Protein AF-A0AAV3IAL2-F1 (afdb_monomer)

InterPro domains:
  IPR036869 Chaperone J-domain superfamily [SSF46565] (2-47)
  IPR059986 DjlB/C, second domain [PF27158] (71-144)

Radius of gyration: 22.55 Å; Cα contacts (8 Å, |Δi|>4): 108; chains: 1; bounding box: 45×49×52 Å

Structure (mmCIF, N/CA/C/O backbone):
data_AF-A0AAV3IAL2-F1
#
_entry.id   AF-A0AAV3IAL2-F1
#
loop_
_atom_site.group_PDB
_atom_site.id
_atom_site.type_symbol
_atom_site.label_atom_id
_atom_site.label_alt_id
_atom_site.label_comp_id
_atom_site.label_asym_id
_atom_site.label_entity_id
_atom_site.label_seq_id
_atom_site.pdbx_PDB_ins_code
_atom_site.Cartn_x
_atom_site.Cartn_y
_atom_site.Cartn_z
_atom_site.occupancy
_atom_site.B_iso_or_equiv
_atom_site.auth_seq_id
_atom_site.auth_comp_id
_atom_site.auth_asym_id
_atom_site.auth_atom_id
_atom_site.pdbx_PDB_model_num
ATOM 1 N N . MET A 1 1 ? 1.380 -7.421 -32.327 1.00 55.84 1 MET A N 1
ATOM 2 C CA . MET A 1 1 ? 2.227 -6.930 -31.220 1.00 55.84 1 MET A CA 1
ATOM 3 C C . MET A 1 1 ? 3.669 -7.262 -31.568 1.00 55.84 1 MET A C 1
ATOM 5 O O . MET A 1 1 ? 3.877 -8.312 -32.163 1.00 55.84 1 MET A O 1
ATOM 9 N N . LYS A 1 2 ? 4.625 -6.359 -31.319 1.00 71.25 2 LYS A N 1
ATOM 10 C CA . LYS A 1 2 ? 6.055 -6.679 -31.461 1.00 71.25 2 LYS A CA 1
ATOM 11 C C . LYS A 1 2 ? 6.508 -7.316 -30.150 1.00 71.25 2 LYS A C 1
ATOM 13 O O . LYS A 1 2 ? 6.190 -6.761 -29.105 1.00 71.25 2 LYS A O 1
ATOM 18 N N . THR A 1 3 ? 7.200 -8.447 -30.200 1.00 81.38 3 THR A N 1
ATOM 19 C CA . THR A 1 3 ? 7.762 -9.069 -28.992 1.00 81.38 3 THR A CA 1
ATOM 20 C C . THR A 1 3 ? 8.990 -8.296 -28.505 1.00 81.38 3 THR A C 1
ATOM 22 O O . THR A 1 3 ? 9.630 -7.579 -29.281 1.00 81.38 3 THR A O 1
ATOM 25 N N . CYS A 1 4 ? 9.348 -8.457 -27.231 1.00 83.56 4 CYS A N 1
ATOM 26 C CA . CYS A 1 4 ? 10.537 -7.865 -26.600 1.00 83.56 4 CYS A CA 1
ATOM 27 C C . CYS A 1 4 ? 11.799 -8.106 -27.454 1.00 83.56 4 CYS A C 1
ATOM 29 O O . CYS A 1 4 ? 12.565 -7.187 -27.744 1.00 83.56 4 CYS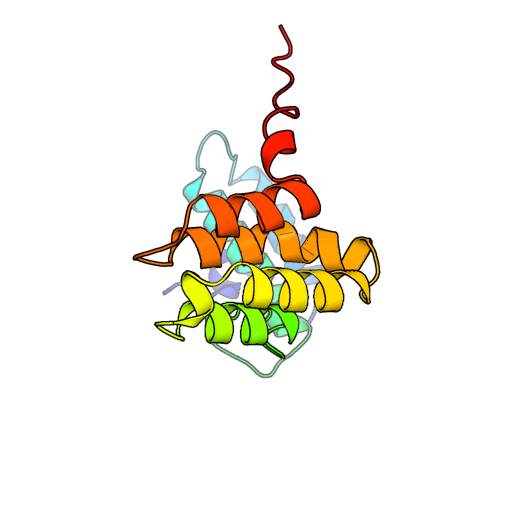 A O 1
ATOM 31 N N . TRP A 1 5 ? 11.946 -9.329 -27.967 1.00 87.69 5 TRP A N 1
ATOM 32 C CA . TRP A 1 5 ? 13.032 -9.750 -28.858 1.00 87.69 5 TRP A CA 1
ATOM 33 C C . TRP A 1 5 ? 13.050 -8.990 -30.194 1.00 87.69 5 TRP A C 1
ATOM 35 O O . TRP A 1 5 ? 14.106 -8.548 -30.643 1.00 87.69 5 TRP A O 1
ATOM 45 N N . GLN A 1 6 ? 11.881 -8.746 -30.801 1.00 86.50 6 GLN A N 1
ATOM 46 C CA . GLN A 1 6 ? 11.763 -7.962 -32.040 1.00 86.50 6 GLN A CA 1
ATOM 47 C C . GLN A 1 6 ? 12.084 -6.477 -31.837 1.00 86.50 6 GLN A C 1
ATOM 49 O O . GLN A 1 6 ? 12.565 -5.825 -32.762 1.00 86.50 6 GLN A O 1
ATOM 54 N N . ILE A 1 7 ? 11.805 -5.926 -30.654 1.00 85.94 7 ILE A N 1
ATOM 55 C CA . ILE A 1 7 ? 12.124 -4.528 -30.324 1.00 85.94 7 ILE A CA 1
ATOM 56 C C . ILE A 1 7 ? 13.634 -4.368 -30.098 1.00 85.94 7 ILE A C 1
ATOM 58 O O . ILE A 1 7 ? 14.237 -3.412 -30.597 1.00 85.94 7 ILE A O 1
ATOM 62 N N . LEU A 1 8 ? 14.245 -5.329 -29.402 1.00 86.75 8 LEU A N 1
ATOM 63 C CA . LEU A 1 8 ? 15.690 -5.395 -29.173 1.00 86.75 8 LEU A CA 1
ATOM 64 C C . LEU A 1 8 ? 16.485 -5.845 -30.416 1.00 86.75 8 LEU A C 1
ATOM 66 O O . LEU A 1 8 ? 17.705 -5.740 -30.408 1.00 86.75 8 LEU A O 1
ATOM 70 N N . GLU A 1 9 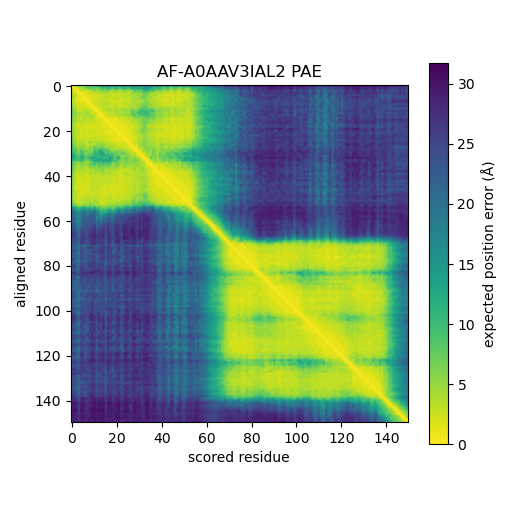? 15.812 -6.302 -31.478 1.00 87.62 9 GLU A N 1
ATOM 71 C CA . GLU A 1 9 ? 16.418 -6.849 -32.706 1.00 87.62 9 GLU A CA 1
ATOM 72 C C . GLU A 1 9 ? 17.396 -8.006 -32.441 1.00 87.62 9 GLU A C 1
ATOM 74 O O . GLU A 1 9 ? 18.442 -8.129 -33.079 1.00 87.62 9 GLU A O 1
ATOM 79 N N . ILE A 1 10 ? 17.031 -8.877 -31.502 1.00 88.62 10 ILE A N 1
ATOM 80 C CA . ILE A 1 10 ? 17.780 -10.090 -31.159 1.00 88.62 10 ILE A CA 1
ATOM 81 C C . ILE A 1 10 ? 16.877 -11.318 -31.194 1.00 88.62 10 ILE A C 1
ATOM 83 O O . ILE A 1 10 ? 15.652 -11.217 -31.175 1.00 88.62 10 ILE A O 1
ATOM 87 N N . GLU A 1 11 ? 17.494 -12.495 -31.236 1.00 86.44 11 GLU A N 1
ATOM 88 C CA . GLU A 1 11 ? 16.783 -13.760 -31.070 1.00 86.44 11 GLU A CA 1
ATOM 89 C C . GLU A 1 11 ? 16.444 -14.003 -29.590 1.00 86.44 11 GLU A C 1
ATOM 91 O O . GLU A 1 11 ? 17.117 -13.482 -28.695 1.00 86.44 11 GLU A O 1
ATOM 96 N N . SER A 1 12 ? 15.399 -14.795 -29.332 1.00 83.69 12 SER A N 1
ATOM 97 C CA . SER A 1 12 ? 15.021 -15.218 -27.982 1.00 83.69 12 SER A CA 1
ATOM 98 C C . SER A 1 12 ? 16.194 -15.911 -27.299 1.00 83.69 12 SER A C 1
ATOM 100 O O . SER A 1 12 ? 16.633 -16.973 -27.740 1.00 83.69 12 SER A O 1
ATOM 102 N N . THR A 1 13 ? 16.708 -15.308 -26.231 1.00 84.62 13 THR A N 1
ATOM 103 C CA . THR A 1 13 ? 17.915 -15.784 -25.556 1.00 84.62 13 THR A CA 1
ATOM 104 C C . THR A 1 13 ? 17.781 -15.676 -24.049 1.00 84.62 13 THR A C 1
ATOM 106 O O . THR A 1 13 ? 17.218 -14.722 -23.528 1.00 84.62 13 THR A O 1
ATOM 109 N N . THR A 1 14 ? 18.349 -16.637 -23.331 1.00 83.62 14 THR A N 1
ATOM 110 C CA . THR A 1 14 ? 18.456 -16.598 -21.866 1.00 83.62 14 THR A CA 1
ATOM 111 C C . THR A 1 14 ? 19.748 -15.918 -21.398 1.00 83.62 14 THR A C 1
ATOM 113 O O . THR A 1 14 ? 20.029 -15.851 -20.205 1.00 83.62 14 THR A O 1
ATOM 116 N N . GLN A 1 15 ? 20.569 -15.421 -22.330 1.00 86.38 15 GLN A N 1
ATOM 117 C CA . GLN A 1 15 ? 21.845 -14.777 -22.031 1.00 86.38 15 GLN A CA 1
ATOM 118 C C . GLN A 1 15 ? 21.646 -13.278 -21.769 1.00 86.38 15 GLN A C 1
ATOM 120 O O . GLN A 1 15 ? 21.503 -12.481 -22.699 1.00 86.38 15 GLN A O 1
ATOM 125 N N . ILE A 1 16 ? 21.711 -12.887 -20.496 1.00 86.69 16 ILE A N 1
ATOM 126 C CA . ILE A 1 16 ? 21.552 -11.496 -20.036 1.00 86.69 16 ILE A CA 1
ATOM 127 C C . ILE A 1 16 ? 22.523 -10.531 -20.741 1.00 86.69 16 ILE A C 1
ATOM 129 O O . ILE A 1 16 ? 22.133 -9.420 -21.104 1.00 86.69 16 ILE A O 1
ATOM 133 N N . ASP A 1 17 ? 23.768 -10.946 -20.990 1.00 87.81 17 ASP A N 1
ATOM 134 C CA . ASP A 1 17 ? 24.765 -10.121 -21.685 1.00 87.81 17 ASP A CA 1
ATOM 135 C C . ASP A 1 17 ? 24.331 -9.736 -23.107 1.00 87.81 17 ASP A C 1
ATOM 137 O O . ASP A 1 17 ? 24.514 -8.590 -23.521 1.00 87.81 17 ASP A O 1
ATOM 141 N N . ILE A 1 18 ? 23.690 -10.659 -23.834 1.00 89.25 18 ILE A N 1
ATOM 142 C CA . ILE A 1 18 ? 23.192 -10.410 -25.196 1.00 89.25 18 ILE A CA 1
ATOM 143 C C . ILE A 1 18 ? 22.043 -9.394 -25.157 1.00 89.25 18 ILE A C 1
ATOM 145 O O . ILE A 1 18 ? 22.021 -8.454 -25.953 1.00 89.25 18 ILE A O 1
ATOM 149 N N . ILE A 1 19 ? 21.135 -9.534 -24.188 1.00 89.50 19 ILE A N 1
ATOM 150 C CA . ILE A 1 19 ? 19.995 -8.629 -23.976 1.00 89.50 19 ILE A CA 1
ATOM 151 C C . ILE A 1 19 ? 20.475 -7.210 -23.649 1.00 89.50 19 ILE A C 1
ATOM 153 O O . ILE A 1 19 ? 20.021 -6.232 -24.250 1.00 89.50 19 ILE A O 1
ATOM 157 N N . ARG A 1 20 ? 21.442 -7.083 -22.732 1.00 88.44 20 ARG A N 1
ATOM 158 C CA . ARG A 1 20 ? 22.032 -5.790 -22.362 1.00 88.44 20 ARG A CA 1
ATOM 159 C C . ARG A 1 20 ? 22.755 -5.140 -23.535 1.00 88.44 20 ARG A C 1
ATOM 161 O O . ARG A 1 20 ? 22.613 -3.936 -23.744 1.00 88.44 20 ARG A O 1
ATOM 168 N N . GLN A 1 21 ? 23.520 -5.911 -24.300 1.00 89.19 21 GLN A N 1
ATOM 169 C CA . GLN A 1 21 ? 24.263 -5.376 -25.436 1.00 89.19 21 GLN A CA 1
ATOM 170 C C . GLN A 1 21 ? 23.330 -4.869 -26.545 1.00 89.19 21 GLN A C 1
ATOM 172 O O . GLN A 1 21 ? 23.579 -3.803 -27.108 1.00 89.19 21 GLN A O 1
ATOM 177 N N . ALA A 1 22 ? 22.227 -5.574 -26.799 1.00 88.94 22 ALA A N 1
ATOM 178 C CA . ALA A 1 22 ? 21.187 -5.138 -27.726 1.00 88.94 22 ALA A CA 1
ATOM 179 C C . ALA A 1 22 ? 20.532 -3.819 -27.292 1.00 88.94 22 ALA A C 1
ATOM 181 O O . ALA A 1 22 ? 20.417 -2.885 -28.086 1.00 88.94 22 ALA A O 1
ATOM 182 N N . TYR A 1 23 ? 20.179 -3.703 -26.008 1.00 87.75 23 TYR A N 1
ATOM 183 C CA . TYR A 1 23 ? 19.624 -2.473 -25.442 1.00 87.75 23 TYR A CA 1
ATOM 184 C C . TYR A 1 23 ? 20.582 -1.281 -25.597 1.00 87.75 23 TYR A C 1
ATOM 186 O O . TYR A 1 23 ? 20.184 -0.224 -26.088 1.00 87.75 23 TYR A O 1
ATOM 194 N N . LEU A 1 24 ? 21.864 -1.460 -25.257 1.00 88.06 24 LEU A N 1
ATOM 195 C CA . LEU A 1 24 ? 22.882 -0.411 -25.391 1.00 88.06 24 LEU A CA 1
ATOM 196 C C . LEU A 1 24 ? 23.110 0.010 -26.848 1.00 88.06 24 LEU A C 1
ATOM 198 O O . LEU A 1 24 ? 23.302 1.195 -27.111 1.00 88.06 24 LEU A O 1
ATOM 202 N N . ALA A 1 25 ? 23.054 -0.931 -27.794 1.00 87.50 25 ALA A N 1
ATOM 203 C CA . ALA A 1 25 ? 23.182 -0.633 -29.219 1.00 87.50 25 ALA A CA 1
ATOM 204 C C . ALA A 1 25 ? 22.013 0.214 -29.755 1.00 87.50 25 ALA A C 1
ATOM 206 O O . ALA A 1 25 ? 22.199 1.002 -30.683 1.00 87.50 25 ALA A O 1
ATOM 207 N N . ARG A 1 26 ? 20.819 0.084 -29.160 1.00 82.88 26 ARG A N 1
ATOM 208 C CA . ARG A 1 26 ? 19.619 0.846 -29.544 1.00 82.88 26 ARG A CA 1
ATOM 209 C C . ARG A 1 26 ? 19.419 2.143 -28.765 1.00 82.88 26 ARG A C 1
ATOM 211 O O . ARG A 1 26 ? 18.734 3.032 -29.263 1.00 82.88 26 ARG A O 1
ATOM 218 N N . LEU A 1 27 ? 20.039 2.281 -27.596 1.00 82.50 27 LEU A N 1
ATOM 219 C CA . LEU A 1 27 ? 20.014 3.493 -26.778 1.00 82.50 27 LEU A CA 1
ATOM 220 C C . LEU A 1 27 ? 20.327 4.793 -27.560 1.00 82.50 27 LEU A C 1
ATOM 222 O O . LEU A 1 27 ? 19.560 5.742 -27.418 1.00 82.50 27 LEU A O 1
ATOM 226 N N . PRO A 1 28 ? 21.359 4.868 -28.432 1.00 80.56 28 PRO A N 1
ATOM 227 C CA . PRO A 1 28 ? 21.639 6.081 -29.213 1.00 80.56 28 PRO A CA 1
ATOM 228 C C . PRO A 1 28 ? 20.610 6.374 -30.319 1.00 80.56 28 PRO A C 1
ATOM 230 O O . PRO A 1 28 ? 20.633 7.451 -30.904 1.00 80.56 28 PRO A O 1
ATOM 233 N N . LEU A 1 29 ? 19.716 5.434 -30.640 1.00 73.75 29 LEU A N 1
ATOM 234 C CA . LEU A 1 29 ? 18.638 5.639 -31.615 1.00 73.75 29 LEU A CA 1
ATOM 235 C C . LEU A 1 29 ? 17.350 6.157 -30.957 1.00 73.75 29 LEU A C 1
ATOM 237 O O . LEU A 1 29 ? 16.467 6.647 -31.655 1.00 73.75 29 LEU A O 1
ATOM 241 N N . CYS A 1 30 ? 17.232 6.055 -29.631 1.00 70.62 30 CYS A N 1
ATOM 242 C CA . CYS A 1 30 ? 16.086 6.520 -28.852 1.00 70.62 30 CYS A CA 1
ATOM 243 C C . CYS A 1 30 ? 16.541 7.569 -27.840 1.00 70.62 30 CYS A C 1
ATOM 245 O O . CYS A 1 30 ? 16.802 7.268 -26.675 1.00 70.62 30 CYS A O 1
ATOM 247 N N . HIS A 1 31 ? 16.621 8.818 -28.294 1.00 69.88 31 HIS A N 1
ATOM 248 C CA . HIS A 1 31 ? 16.878 9.945 -27.409 1.00 69.88 31 HIS A CA 1
ATOM 249 C C . HIS A 1 31 ? 15.588 10.349 -26.679 1.00 69.88 31 HIS A C 1
ATOM 251 O O . HIS A 1 31 ? 14.581 10.600 -27.348 1.00 69.88 31 HIS A O 1
ATOM 257 N N . PRO A 1 32 ? 15.602 10.471 -25.337 1.00 66.75 32 PRO A N 1
ATOM 258 C CA . PRO A 1 32 ? 14.413 10.816 -24.550 1.00 66.75 32 PRO A CA 1
ATOM 259 C C . PRO A 1 32 ? 13.812 12.181 -24.929 1.00 66.75 32 PRO A C 1
ATOM 261 O O . PRO A 1 32 ? 12.623 12.400 -24.728 1.00 66.75 32 PRO A O 1
ATOM 264 N N . GLU A 1 33 ? 14.611 13.072 -25.522 1.00 67.88 33 GLU A N 1
ATOM 265 C CA . GLU A 1 33 ? 14.184 14.392 -26.002 1.00 67.88 33 GLU A CA 1
ATOM 266 C C . GLU A 1 33 ? 13.555 14.371 -27.406 1.00 67.88 33 GLU A C 1
ATOM 268 O O . GLU A 1 33 ? 12.857 15.310 -27.778 1.00 67.88 33 GLU A O 1
ATOM 273 N N . THR A 1 34 ? 13.802 13.330 -28.209 1.00 71.50 34 THR A N 1
ATOM 274 C CA . THR A 1 34 ? 13.367 13.264 -29.619 1.00 71.50 34 THR A CA 1
ATOM 275 C C . THR A 1 34 ? 12.275 12.225 -29.845 1.00 71.50 34 THR A C 1
ATOM 277 O O . THR A 1 34 ? 11.381 12.462 -30.651 1.00 71.50 34 THR A O 1
ATOM 280 N N . ASP A 1 35 ? 12.318 11.096 -29.130 1.00 72.94 35 ASP A N 1
ATOM 281 C CA . ASP A 1 35 ? 11.319 10.033 -29.254 1.00 72.94 35 ASP A CA 1
ATOM 282 C C . ASP A 1 35 ? 11.070 9.333 -27.897 1.00 72.94 35 ASP A C 1
ATOM 284 O O . ASP A 1 35 ? 11.621 8.266 -27.601 1.00 72.94 35 ASP A O 1
ATOM 288 N N . PRO A 1 36 ? 10.244 9.938 -27.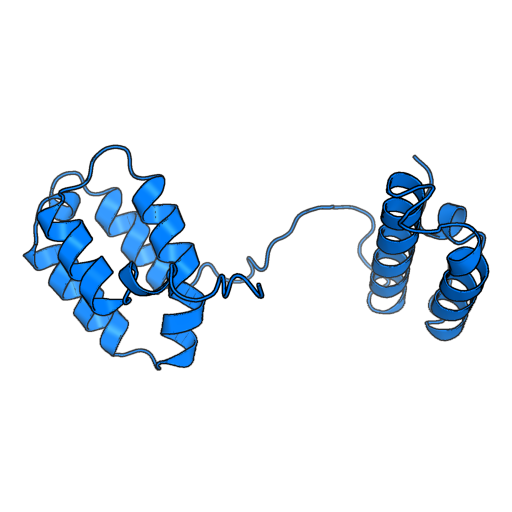020 1.00 75.25 36 PRO A N 1
ATOM 289 C CA . PRO A 1 36 ? 9.955 9.384 -25.697 1.00 75.25 36 PRO A CA 1
ATOM 290 C C . PRO A 1 36 ? 9.176 8.060 -25.771 1.00 75.25 36 PRO A C 1
ATOM 292 O O . PRO A 1 36 ? 9.301 7.215 -24.881 1.00 75.25 36 PRO A O 1
ATOM 295 N N . GLN A 1 37 ? 8.388 7.849 -26.832 1.00 77.12 37 GLN A N 1
ATOM 296 C CA . GLN A 1 37 ? 7.623 6.612 -27.019 1.00 77.12 37 GLN A CA 1
ATOM 297 C C . GLN A 1 37 ? 8.523 5.430 -27.395 1.00 77.12 37 GLN A C 1
ATOM 299 O O . GLN A 1 37 ? 8.361 4.340 -26.843 1.00 77.12 37 GLN A O 1
ATOM 304 N N . GLY A 1 38 ? 9.497 5.639 -28.279 1.00 77.75 38 GLY A N 1
ATOM 305 C CA . GLY A 1 38 ? 10.486 4.646 -28.681 1.00 77.75 38 GLY A CA 1
ATOM 306 C C . GLY A 1 38 ? 11.411 4.268 -27.533 1.00 77.75 38 GLY A C 1
ATOM 307 O O . GLY A 1 38 ? 11.657 3.080 -27.322 1.00 77.75 38 GLY A O 1
AT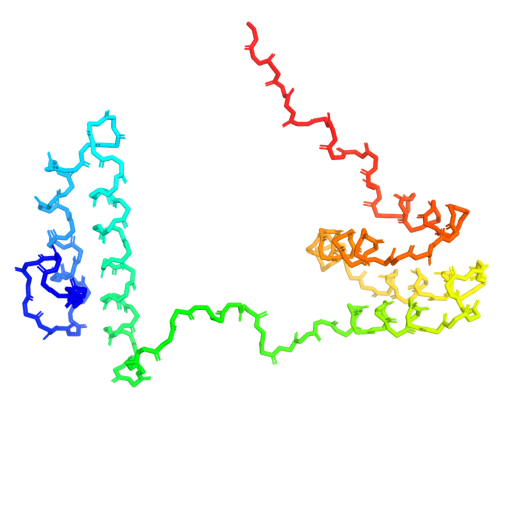OM 308 N N . PHE A 1 39 ? 11.833 5.242 -26.719 1.00 81.62 39 PHE A N 1
ATOM 309 C CA . PHE A 1 39 ? 12.614 4.962 -25.513 1.00 81.62 39 PHE A CA 1
ATOM 310 C C . PHE A 1 39 ? 11.828 4.106 -24.510 1.00 81.62 39 PHE A C 1
ATOM 312 O O . PHE A 1 39 ? 12.360 3.128 -23.981 1.00 81.62 39 PHE A O 1
ATOM 319 N N . LYS A 1 40 ? 10.541 4.418 -24.292 1.00 81.19 40 LYS A N 1
ATOM 320 C CA . LYS A 1 40 ? 9.668 3.617 -23.420 1.00 81.19 40 LYS A CA 1
ATOM 321 C C . LYS A 1 40 ? 9.517 2.183 -23.936 1.00 81.19 40 LYS A C 1
ATOM 323 O O . LYS A 1 40 ? 9.690 1.250 -23.160 1.00 81.19 40 LYS A O 1
ATOM 328 N N . ALA A 1 41 ? 9.263 2.008 -25.233 1.00 84.12 41 ALA A N 1
ATOM 329 C CA . ALA A 1 41 ? 9.127 0.686 -25.843 1.00 84.12 41 ALA A CA 1
ATOM 330 C C . ALA A 1 41 ? 10.432 -0.129 -25.774 1.00 84.12 41 ALA A C 1
ATOM 332 O O . ALA A 1 41 ? 10.401 -1.322 -25.479 1.00 84.12 41 ALA A O 1
ATOM 333 N N . LEU A 1 42 ? 11.584 0.512 -26.006 1.00 86.50 42 LEU A N 1
ATOM 334 C CA . LEU A 1 42 ? 12.899 -0.123 -25.908 1.00 86.50 42 LEU A CA 1
ATOM 335 C C . LEU A 1 42 ? 13.202 -0.585 -24.478 1.00 86.50 42 LEU A C 1
ATOM 337 O O . LEU A 1 42 ? 13.708 -1.689 -24.272 1.00 86.50 42 LEU A O 1
ATOM 341 N N . ARG A 1 43 ? 12.883 0.259 -23.496 1.00 85.25 43 ARG A N 1
ATOM 342 C CA . ARG A 1 43 ? 13.077 -0.046 -22.080 1.00 85.25 43 ARG A CA 1
ATOM 343 C C . ARG A 1 43 ? 12.180 -1.199 -21.621 1.00 85.25 43 ARG A C 1
ATOM 345 O O . ARG A 1 43 ? 12.698 -2.147 -21.043 1.00 85.25 43 ARG A O 1
ATOM 352 N N . GLN A 1 44 ? 10.892 -1.169 -21.971 1.00 84.81 44 GLN A N 1
ATOM 353 C CA . GLN A 1 44 ? 9.956 -2.265 -21.685 1.00 84.81 44 GLN A CA 1
ATOM 354 C C . GLN A 1 44 ? 10.445 -3.594 -22.271 1.00 84.81 44 GLN A C 1
ATOM 356 O O . GLN A 1 44 ? 10.487 -4.604 -21.576 1.00 84.81 44 GLN A O 1
ATOM 361 N N . ALA A 1 45 ? 10.907 -3.584 -23.524 1.00 87.62 45 ALA A N 1
ATOM 362 C CA . ALA A 1 45 ? 11.430 -4.780 -24.171 1.00 87.62 45 ALA A CA 1
ATOM 363 C C . ALA A 1 45 ? 12.669 -5.363 -23.471 1.00 87.62 45 ALA A C 1
ATOM 365 O O . ALA A 1 45 ? 12.809 -6.581 -23.381 1.00 87.62 45 ALA A O 1
ATOM 366 N N . TYR A 1 46 ? 13.566 -4.507 -22.974 1.00 86.62 46 TYR A N 1
ATOM 367 C CA . TYR A 1 46 ? 14.731 -4.927 -22.194 1.00 86.62 46 TYR A CA 1
ATOM 368 C C . TYR A 1 46 ? 14.336 -5.565 -20.859 1.00 86.62 46 TYR A C 1
ATOM 370 O O . TYR A 1 46 ? 14.837 -6.638 -20.525 1.00 86.62 46 TYR A O 1
ATOM 378 N N . GLU A 1 47 ? 13.430 -4.930 -20.114 1.00 86.88 47 GLU A N 1
ATOM 379 C CA . GLU A 1 47 ? 12.949 -5.442 -18.825 1.00 86.88 47 GLU A CA 1
ATOM 380 C C . GLU A 1 47 ? 12.254 -6.797 -18.985 1.00 86.88 47 GLU A C 1
ATOM 382 O O . GLU A 1 47 ? 12.498 -7.721 -18.208 1.00 86.88 47 GLU A O 1
ATOM 387 N N . GLU A 1 48 ? 11.459 -6.953 -20.039 1.00 85.56 48 GLU A N 1
ATOM 388 C CA . GLU A 1 48 ? 10.757 -8.202 -20.311 1.00 85.56 48 GLU A CA 1
ATOM 389 C C . GLU A 1 48 ? 11.696 -9.316 -20.789 1.00 85.56 48 GLU A C 1
ATOM 391 O O . GLU A 1 48 ? 11.615 -10.445 -20.309 1.00 85.56 48 GLU A O 1
ATOM 396 N N . ALA A 1 49 ? 12.671 -8.997 -21.644 1.00 87.19 49 ALA A N 1
ATOM 397 C CA . ALA A 1 49 ? 13.701 -9.954 -22.042 1.00 87.19 49 ALA A CA 1
ATOM 398 C C . ALA A 1 49 ? 14.538 -10.435 -20.842 1.00 87.19 49 ALA A C 1
ATOM 400 O O . ALA A 1 49 ? 14.878 -11.616 -20.764 1.00 87.19 49 ALA A O 1
ATOM 401 N N . LEU A 1 50 ? 14.842 -9.552 -19.880 1.00 85.06 50 LEU A N 1
ATOM 402 C CA . LEU A 1 50 ? 15.510 -9.937 -18.633 1.00 85.06 50 LEU A CA 1
ATOM 403 C C . LEU A 1 50 ? 14.655 -10.880 -17.785 1.00 85.06 50 LEU A C 1
ATOM 405 O O . LEU A 1 50 ? 15.186 -11.864 -17.269 1.00 85.06 50 LEU A O 1
ATOM 409 N N . ARG A 1 51 ? 13.353 -10.599 -17.647 1.00 81.25 51 ARG A N 1
ATOM 410 C CA . ARG A 1 51 ? 12.423 -11.482 -16.925 1.00 81.25 51 ARG A CA 1
ATOM 411 C C . ARG A 1 51 ? 12.402 -12.875 -17.546 1.00 81.25 51 ARG A C 1
ATOM 413 O O . ARG A 1 51 ? 12.623 -13.844 -16.827 1.00 81.25 51 ARG A O 1
ATOM 420 N N . LEU A 1 52 ? 12.256 -12.961 -18.869 1.00 80.19 52 LEU A N 1
ATOM 421 C CA . LEU A 1 52 ? 12.260 -14.228 -19.609 1.00 80.19 52 LEU A CA 1
ATOM 422 C C . LEU A 1 52 ? 13.597 -14.982 -19.501 1.00 80.19 52 LEU A C 1
ATOM 424 O O . LEU A 1 52 ? 13.621 -16.211 -19.484 1.00 80.19 52 LEU A O 1
ATOM 428 N N . ALA A 1 53 ? 14.722 -14.265 -19.414 1.00 81.31 53 ALA A N 1
ATOM 429 C CA . ALA A 1 53 ? 16.040 -14.874 -19.243 1.00 81.31 53 ALA A CA 1
ATOM 430 C C . ALA A 1 53 ? 16.266 -15.450 -17.835 1.00 81.31 53 ALA A C 1
ATOM 432 O O . ALA A 1 53 ? 16.972 -16.449 -17.692 1.00 81.31 53 ALA A O 1
ATOM 433 N N . VAL A 1 54 ? 15.687 -14.825 -16.804 1.00 74.56 54 VAL A N 1
ATOM 434 C CA . VAL A 1 54 ? 15.801 -15.261 -15.401 1.00 74.56 54 VAL A CA 1
ATOM 435 C C . VAL A 1 54 ? 14.756 -16.325 -15.054 1.00 74.56 54 VAL A C 1
ATOM 437 O O . VAL A 1 54 ? 15.060 -17.246 -14.295 1.00 74.56 54 VAL A O 1
ATOM 440 N N . ASN A 1 55 ? 13.555 -16.238 -15.627 1.00 65.38 55 ASN A N 1
ATOM 441 C CA . ASN A 1 55 ? 12.483 -17.207 -15.453 1.00 65.38 55 ASN A CA 1
ATOM 442 C C . ASN A 1 55 ? 11.898 -17.595 -16.828 1.00 65.38 55 ASN A C 1
ATOM 444 O O . ASN A 1 55 ? 11.067 -16.864 -17.364 1.00 65.38 55 ASN A O 1
ATOM 448 N N . PRO A 1 56 ? 12.302 -18.736 -17.422 1.00 57.75 56 PRO A N 1
ATOM 449 C CA . PRO A 1 56 ? 11.830 -19.157 -18.744 1.00 57.75 56 PRO A CA 1
ATOM 450 C C . PRO A 1 56 ? 10.364 -19.633 -18.761 1.00 57.75 56 PRO A C 1
ATOM 452 O O . PRO A 1 56 ? 9.889 -20.096 -19.796 1.00 57.75 56 PRO A O 1
ATOM 455 N N . VAL A 1 57 ? 9.649 -19.551 -17.633 1.00 53.16 57 VAL A N 1
ATOM 456 C CA . VAL A 1 57 ? 8.227 -19.884 -17.508 1.00 53.16 57 VAL A CA 1
ATOM 457 C C . VAL A 1 57 ? 7.481 -18.646 -17.024 1.00 53.16 57 VAL A C 1
ATOM 459 O O . VAL A 1 57 ? 7.330 -18.458 -15.827 1.00 53.16 57 VAL A O 1
ATOM 462 N N . GLU A 1 58 ? 7.099 -17.782 -17.963 1.00 47.84 58 GLU A N 1
ATOM 463 C CA . GLU A 1 58 ? 5.817 -17.058 -17.997 1.00 47.84 58 GLU A CA 1
ATOM 464 C C . GLU A 1 58 ? 5.845 -16.061 -19.160 1.00 47.84 58 GLU A C 1
ATOM 466 O O . GLU A 1 58 ? 6.417 -14.975 -19.097 1.00 47.84 58 GLU A O 1
ATOM 471 N N . GLU A 1 59 ? 5.248 -16.478 -20.276 1.00 45.00 59 GLU A N 1
ATOM 472 C CA . GLU A 1 59 ? 4.792 -15.557 -21.307 1.00 45.00 59 GLU A CA 1
ATOM 473 C C . GLU A 1 59 ? 3.478 -14.925 -20.832 1.00 45.00 59 GLU A C 1
ATOM 475 O O . GLU A 1 59 ? 2.511 -15.640 -20.579 1.00 45.00 59 GLU A O 1
ATOM 480 N N . ALA A 1 60 ? 3.468 -13.591 -20.808 1.00 50.56 60 ALA A N 1
ATOM 4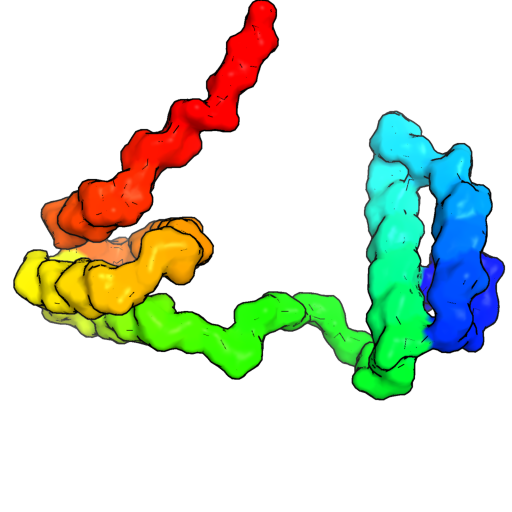81 C CA . ALA A 1 60 ? 2.301 -12.713 -20.778 1.00 50.56 60 ALA A CA 1
ATOM 482 C C . ALA A 1 60 ? 1.426 -12.742 -19.509 1.00 50.56 60 ALA A C 1
ATOM 484 O O . ALA A 1 60 ? 0.414 -13.431 -19.465 1.00 50.56 60 ALA A O 1
ATOM 485 N N . ASP A 1 61 ? 1.733 -11.849 -18.565 1.00 38.19 61 ASP A N 1
ATOM 486 C CA . ASP A 1 61 ? 0.783 -10.781 -18.233 1.00 38.19 61 ASP A CA 1
ATOM 487 C C . ASP A 1 61 ? 1.534 -9.553 -17.696 1.00 38.19 61 ASP A C 1
ATOM 489 O O . ASP A 1 61 ? 2.403 -9.633 -16.823 1.00 38.19 61 ASP A O 1
ATOM 493 N N . ASP A 1 62 ? 1.236 -8.411 -18.302 1.00 48.28 62 ASP A N 1
ATOM 494 C CA . ASP A 1 62 ? 1.514 -7.090 -17.753 1.00 48.28 62 ASP A CA 1
ATOM 495 C C . ASP A 1 62 ? 0.626 -6.945 -16.495 1.00 48.28 62 ASP A C 1
ATOM 497 O O . ASP A 1 62 ? -0.522 -7.365 -16.518 1.00 48.28 62 ASP A O 1
ATOM 501 N N . GLU A 1 63 ? 1.140 -6.323 -15.430 1.00 45.75 63 GLU A N 1
ATOM 502 C CA . GLU A 1 63 ? 0.413 -5.978 -14.187 1.00 45.75 63 GLU A CA 1
ATOM 503 C C . GLU A 1 63 ? 0.169 -7.064 -13.112 1.00 45.75 63 GLU A C 1
ATOM 505 O O . GLU A 1 63 ? -0.959 -7.303 -12.703 1.00 45.75 63 GLU A O 1
ATOM 510 N N . GLU A 1 64 ? 1.221 -7.532 -12.440 1.00 42.56 64 GLU A N 1
ATOM 511 C CA . GLU A 1 64 ? 1.130 -7.824 -10.996 1.00 42.56 64 GLU A CA 1
ATOM 512 C C . GLU A 1 64 ? 2.293 -7.087 -10.319 1.00 42.56 64 GLU A C 1
ATOM 514 O O . GLU A 1 64 ? 3.466 -7.428 -10.461 1.00 42.56 64 GLU A O 1
ATOM 519 N N . LYS A 1 65 ? 2.060 -5.867 -9.814 1.00 41.97 65 LYS A N 1
ATOM 520 C CA . LYS A 1 65 ? 1.753 -5.638 -8.394 1.00 41.97 65 LYS A CA 1
ATOM 521 C C . LYS A 1 65 ? 2.379 -6.711 -7.512 1.00 41.97 65 LYS A C 1
ATOM 523 O O . LYS A 1 65 ? 2.041 -7.880 -7.588 1.00 41.97 65 LYS A O 1
ATOM 528 N N . ASP A 1 66 ? 3.262 -6.248 -6.645 1.00 38.19 66 ASP A N 1
ATOM 529 C CA . ASP A 1 66 ? 3.692 -6.919 -5.430 1.00 38.19 66 ASP A CA 1
ATOM 530 C C . ASP A 1 66 ? 2.441 -7.290 -4.593 1.00 38.19 66 ASP A C 1
ATOM 532 O O . ASP A 1 66 ? 1.994 -6.547 -3.726 1.00 38.19 66 ASP A O 1
ATOM 536 N N . ASP A 1 67 ? 1.783 -8.389 -4.963 1.00 43.19 67 ASP A N 1
ATOM 537 C CA . ASP A 1 67 ? 0.523 -8.905 -4.416 1.00 43.19 67 ASP A CA 1
ATOM 538 C C . ASP A 1 67 ? 0.710 -10.401 -4.116 1.00 43.19 67 ASP A C 1
ATOM 540 O O . ASP A 1 67 ? -0.079 -11.258 -4.489 1.00 43.19 67 ASP A O 1
ATOM 544 N N . ALA A 1 68 ? 1.804 -10.757 -3.440 1.00 45.31 68 ALA A N 1
ATOM 545 C CA . ALA A 1 68 ? 1.929 -12.104 -2.873 1.00 45.31 68 ALA A CA 1
ATOM 546 C C . ALA A 1 68 ? 1.361 -12.188 -1.446 1.00 45.31 68 ALA A C 1
ATOM 548 O O . ALA A 1 68 ? 1.067 -13.274 -0.951 1.00 45.31 68 ALA A O 1
ATOM 549 N N . THR A 1 69 ? 1.136 -11.049 -0.790 1.00 52.50 69 THR A N 1
ATOM 550 C CA . THR A 1 69 ? 0.347 -10.961 0.443 1.00 52.50 69 THR A CA 1
ATOM 551 C C . THR A 1 69 ? -0.041 -9.506 0.651 1.00 52.50 69 THR A C 1
ATOM 553 O O . THR A 1 69 ? 0.811 -8.705 1.027 1.00 52.50 69 THR A O 1
ATOM 556 N N . GLU A 1 70 ? -1.313 -9.147 0.445 1.00 66.12 70 GLU A N 1
ATOM 557 C CA . GLU A 1 70 ? -1.853 -7.893 0.982 1.00 66.12 70 GLU A CA 1
ATOM 558 C C . GLU A 1 70 ? -1.384 -7.753 2.438 1.00 66.12 70 GLU A C 1
ATOM 560 O O . GLU A 1 70 ? -1.692 -8.605 3.279 1.00 66.12 70 GLU A O 1
ATOM 565 N N . HIS A 1 71 ? -0.601 -6.709 2.718 1.00 76.44 71 HIS A N 1
ATOM 566 C CA . HIS A 1 71 ? -0.025 -6.500 4.038 1.00 76.44 71 HIS A CA 1
ATOM 567 C C . HIS A 1 71 ? -1.152 -6.491 5.079 1.00 76.44 71 HIS A C 1
ATOM 569 O O . HIS A 1 71 ? -2.142 -5.776 4.915 1.00 76.44 71 HIS A O 1
ATOM 575 N N . GLU A 1 72 ? -1.020 -7.272 6.156 1.00 83.50 72 GLU A N 1
ATOM 576 C CA . GLU A 1 72 ? -2.106 -7.517 7.124 1.00 83.50 72 GLU A CA 1
ATOM 577 C C . GLU A 1 72 ? -2.745 -6.211 7.633 1.00 83.50 72 GLU A C 1
ATOM 579 O O . GLU A 1 72 ? -3.966 -6.087 7.718 1.00 83.50 72 GLU A O 1
ATOM 584 N N . ILE A 1 73 ? -1.919 -5.191 7.877 1.00 87.19 73 ILE A N 1
ATOM 585 C CA . ILE A 1 73 ? -2.348 -3.834 8.238 1.00 87.19 73 ILE A CA 1
ATOM 586 C C . ILE A 1 73 ? -3.320 -3.208 7.223 1.00 87.19 73 ILE A C 1
ATOM 588 O O . ILE A 1 73 ? -4.310 -2.603 7.634 1.00 87.19 73 ILE A O 1
ATOM 592 N N . LEU A 1 74 ? -3.084 -3.355 5.917 1.00 87.44 74 LEU A N 1
ATOM 593 C CA . LEU A 1 74 ? -3.965 -2.812 4.875 1.00 87.44 74 LEU A CA 1
ATOM 594 C C . LEU A 1 74 ? -5.313 -3.528 4.864 1.00 87.44 74 LEU A C 1
ATOM 596 O O . LEU A 1 74 ? -6.353 -2.876 4.747 1.00 87.44 74 LEU A O 1
ATOM 600 N N . ARG A 1 75 ? -5.305 -4.848 5.081 1.00 87.75 75 ARG A N 1
ATOM 601 C CA . ARG A 1 75 ? -6.531 -5.641 5.220 1.00 87.75 75 ARG A CA 1
ATOM 602 C C . ARG A 1 75 ? -7.366 -5.184 6.410 1.00 87.75 75 ARG A C 1
ATOM 604 O O . ARG A 1 75 ? -8.567 -4.949 6.278 1.00 87.75 75 ARG A O 1
ATOM 611 N N . VAL A 1 76 ? -6.730 -5.044 7.574 1.00 89.06 76 VAL A N 1
ATOM 612 C CA . VAL A 1 76 ? -7.394 -4.587 8.804 1.00 89.06 76 VAL A CA 1
ATOM 613 C C . VAL A 1 76 ? -7.948 -3.173 8.618 1.00 89.06 76 VAL A C 1
ATOM 615 O O . VAL A 1 76 ? -9.070 -2.896 9.043 1.00 89.06 76 VAL A O 1
ATOM 618 N N . PHE A 1 77 ? -7.205 -2.291 7.945 1.00 90.94 77 PHE A N 1
ATOM 619 C CA . PHE A 1 77 ? -7.661 -0.932 7.670 1.00 90.94 77 PHE A CA 1
ATOM 620 C C . PHE A 1 77 ? -8.868 -0.897 6.724 1.00 90.94 77 PHE A C 1
ATOM 622 O O . PHE A 1 77 ? -9.840 -0.195 6.995 1.00 90.94 77 PHE A O 1
ATOM 629 N N . ARG A 1 78 ? -8.871 -1.706 5.658 1.00 88.69 78 ARG A N 1
ATOM 630 C CA . ARG A 1 78 ? -10.036 -1.843 4.767 1.00 88.69 78 ARG A CA 1
ATOM 631 C C . ARG A 1 78 ? -11.265 -2.355 5.512 1.00 88.69 78 ARG A C 1
ATOM 633 O O . ARG A 1 78 ? -12.335 -1.773 5.369 1.00 88.69 78 ARG A O 1
ATOM 640 N N . ALA A 1 79 ? -11.108 -3.374 6.357 1.00 89.25 79 ALA A N 1
ATOM 641 C CA . ALA A 1 79 ? -12.206 -3.900 7.170 1.00 89.25 79 ALA A CA 1
ATOM 642 C C . ALA A 1 79 ? -12.776 -2.850 8.147 1.00 89.25 79 ALA A C 1
ATOM 644 O O . ALA A 1 79 ? -13.989 -2.779 8.346 1.00 89.25 79 ALA A O 1
ATOM 645 N N . LEU A 1 80 ? -11.916 -1.997 8.719 1.00 89.88 80 LEU A N 1
ATOM 646 C CA . LEU A 1 80 ? -12.335 -0.873 9.565 1.00 89.88 80 LEU A CA 1
ATOM 647 C C . LEU A 1 80 ? -13.211 0.133 8.797 1.00 89.88 80 LEU A C 1
ATOM 649 O O . LEU A 1 80 ? -14.178 0.652 9.354 1.00 89.88 80 LEU A O 1
ATOM 653 N N . LEU A 1 81 ? -12.865 0.418 7.538 1.00 87.88 81 LEU A N 1
ATOM 654 C CA . LEU A 1 81 ? -13.580 1.374 6.685 1.00 87.88 81 LEU A CA 1
ATOM 655 C C . LEU A 1 81 ? -14.862 0.802 6.066 1.00 87.88 81 LEU A C 1
ATOM 657 O O . LEU A 1 81 ? -15.811 1.556 5.832 1.00 87.88 81 LEU A O 1
ATOM 661 N N . ASP A 1 82 ? -14.889 -0.507 5.809 1.00 87.38 82 ASP A N 1
ATOM 662 C CA . ASP A 1 82 ? -16.073 -1.231 5.336 1.00 87.38 82 ASP A CA 1
ATOM 663 C C . ASP A 1 82 ? -17.174 -1.256 6.407 1.00 87.38 82 ASP A C 1
ATOM 665 O O . ASP A 1 82 ? -18.352 -1.043 6.108 1.00 87.38 82 ASP A O 1
ATOM 669 N N . SER A 1 83 ? -16.787 -1.398 7.681 1.00 86.06 83 SER A N 1
ATOM 670 C CA . SER A 1 83 ? -17.731 -1.338 8.794 1.00 86.06 83 SER A CA 1
ATOM 671 C C . SER A 1 83 ? -18.368 0.046 8.921 1.00 86.06 83 SER A C 1
ATOM 673 O O . SER A 1 83 ? -17.735 1.057 9.249 1.00 86.06 83 SER A O 1
ATOM 675 N N . GLU A 1 84 ? -19.686 0.079 8.719 1.00 79.44 84 GLU A N 1
ATOM 676 C CA . GLU A 1 84 ? -20.450 1.320 8.691 1.00 79.44 84 GLU A CA 1
ATOM 677 C C . GLU A 1 84 ? -20.434 2.087 10.011 1.00 79.44 84 GLU A C 1
ATOM 679 O O . GLU A 1 84 ? -20.576 3.311 10.011 1.00 79.44 84 GLU A O 1
ATOM 684 N N . SER A 1 85 ? -20.260 1.358 11.113 1.00 82.12 85 SER A N 1
ATOM 685 C CA . SER A 1 85 ? -20.187 1.909 12.461 1.00 82.12 85 SER A CA 1
ATOM 686 C C . SER A 1 85 ? -18.759 2.326 12.803 1.00 82.12 85 SER A C 1
ATOM 688 O O . SER A 1 85 ? -18.547 3.453 13.247 1.00 82.12 85 SER A O 1
ATOM 690 N N . ASP A 1 86 ? -17.770 1.461 12.563 1.00 83.75 86 ASP A N 1
ATOM 691 C CA . ASP A 1 86 ? -16.397 1.682 13.029 1.00 83.75 86 ASP A CA 1
ATOM 692 C C . ASP A 1 86 ? -15.679 2.824 12.299 1.00 83.75 86 ASP A C 1
ATOM 694 O O . ASP A 1 86 ? -14.885 3.540 12.917 1.00 83.75 86 ASP A O 1
ATOM 698 N N . ARG A 1 87 ? -16.021 3.096 11.031 1.00 83.38 87 ARG A N 1
ATOM 699 C CA . ARG A 1 87 ? -15.466 4.234 10.267 1.00 83.38 87 ARG A CA 1
ATOM 700 C C . ARG A 1 87 ? -15.743 5.611 10.890 1.00 83.38 87 ARG A C 1
ATOM 702 O O . ARG A 1 87 ? -15.052 6.580 10.574 1.00 83.38 87 ARG A O 1
ATOM 709 N N . PHE A 1 88 ? -16.725 5.705 11.791 1.00 87.88 88 PHE A N 1
ATOM 710 C CA . PHE A 1 88 ? -17.040 6.921 12.550 1.00 87.88 88 PHE A CA 1
ATOM 711 C C . PHE A 1 88 ? -16.669 6.827 14.039 1.00 87.88 88 PHE A C 1
ATOM 713 O O . PHE A 1 88 ? -16.879 7.794 14.774 1.00 87.88 88 PHE A O 1
ATOM 720 N N . GLN A 1 89 ? -16.133 5.692 14.503 1.00 89.00 89 GLN A N 1
ATOM 721 C CA . GLN A 1 89 ? -15.813 5.461 15.911 1.00 89.00 89 GLN A CA 1
ATOM 722 C C . GLN A 1 89 ? -14.325 5.718 16.190 1.00 89.00 89 GLN A C 1
ATOM 724 O O . GLN A 1 89 ? -13.481 4.902 15.814 1.00 89.00 89 GLN A O 1
ATOM 729 N N . PRO A 1 90 ? -13.966 6.779 16.937 1.00 88.00 90 PRO A N 1
ATOM 730 C CA . PRO A 1 90 ? -12.563 7.089 17.218 1.00 88.00 90 PRO A CA 1
ATOM 731 C C . PRO A 1 90 ? -11.857 5.961 17.983 1.00 88.00 90 PRO A C 1
ATOM 733 O O . PRO A 1 90 ? -10.679 5.700 17.758 1.00 88.00 90 PRO A O 1
ATOM 736 N N . SER A 1 91 ? -12.578 5.225 18.834 1.00 90.75 91 SER A N 1
ATOM 737 C CA . SER A 1 91 ? -12.024 4.085 19.570 1.00 90.75 91 SER A CA 1
ATOM 738 C C . SER A 1 91 ? -11.574 2.938 18.657 1.00 90.75 91 SER A C 1
ATOM 740 O O . SER A 1 91 ? -10.621 2.238 18.992 1.00 90.75 91 SER A O 1
ATOM 742 N N . ALA A 1 92 ? -12.228 2.739 17.508 1.00 89.69 92 ALA A N 1
ATOM 743 C CA . ALA A 1 92 ? -11.844 1.710 16.543 1.00 89.69 92 ALA A CA 1
ATOM 744 C C . ALA A 1 92 ? -10.552 2.105 15.800 1.00 89.69 92 ALA A C 1
ATOM 746 O O . ALA A 1 92 ? -9.627 1.302 15.677 1.00 89.69 92 ALA A O 1
ATOM 747 N N . TRP A 1 93 ? -10.423 3.384 15.445 1.00 90.69 93 TRP A N 1
ATOM 748 C CA . TRP A 1 93 ? -9.209 3.960 14.855 1.00 90.69 93 TRP A CA 1
ATOM 749 C C . TRP A 1 93 ? -8.022 3.944 15.816 1.00 90.69 93 TRP A C 1
ATOM 751 O O . TRP A 1 93 ? -6.911 3.596 15.428 1.00 90.69 93 TRP A O 1
ATOM 761 N N . GLN A 1 94 ? -8.249 4.237 17.097 1.00 89.38 94 GLN A N 1
ATOM 762 C CA . GLN A 1 94 ? -7.209 4.131 18.121 1.00 89.38 94 GLN A CA 1
ATOM 763 C C . GLN A 1 94 ? -6.709 2.694 18.309 1.00 89.38 94 GLN A C 1
ATOM 765 O O . GLN A 1 94 ? -5.524 2.497 18.576 1.00 89.38 94 GLN A O 1
ATOM 770 N N . LYS A 1 95 ? -7.580 1.683 18.187 1.00 90.81 95 LYS A N 1
ATOM 771 C CA . LYS A 1 95 ? -7.157 0.272 18.207 1.00 90.81 95 LYS A CA 1
ATOM 772 C C . LYS A 1 95 ? -6.291 -0.060 16.994 1.00 90.81 95 LYS A C 1
ATOM 774 O O . LYS A 1 95 ? -5.241 -0.672 17.158 1.00 90.81 95 LYS A O 1
ATOM 779 N N . PHE A 1 96 ? -6.687 0.402 15.808 1.00 91.81 96 PHE A N 1
ATOM 780 C CA . PHE A 1 96 ? -5.889 0.244 14.594 1.00 91.81 96 PHE A CA 1
ATOM 781 C C . PHE A 1 96 ? -4.507 0.911 14.716 1.00 91.81 96 PHE A C 1
ATOM 783 O O . PHE A 1 96 ? -3.492 0.280 14.444 1.00 91.81 96 PHE A O 1
ATOM 790 N N . ILE A 1 97 ? -4.444 2.147 15.217 1.00 90.31 97 ILE A N 1
ATOM 791 C CA . ILE A 1 97 ? -3.181 2.869 15.443 1.00 90.31 97 ILE A CA 1
ATOM 792 C C . ILE A 1 97 ? -2.296 2.151 16.472 1.00 90.31 97 ILE A C 1
ATOM 794 O O . ILE A 1 97 ? -1.080 2.081 16.302 1.00 90.31 97 ILE A O 1
ATOM 798 N N . GLN A 1 98 ? -2.881 1.593 17.535 1.00 89.38 98 GLN A N 1
ATOM 799 C CA . GLN A 1 98 ? -2.131 0.783 18.499 1.00 89.38 98 GLN A CA 1
ATOM 800 C C . GLN A 1 98 ? -1.535 -0.465 17.848 1.00 89.38 98 GLN A C 1
ATOM 802 O O . GLN A 1 98 ? -0.374 -0.767 18.108 1.00 89.38 98 GLN A O 1
ATOM 807 N N . GLN A 1 99 ? -2.285 -1.144 16.976 1.00 89.12 99 GLN A N 1
ATOM 808 C CA . GLN A 1 99 ? -1.758 -2.260 16.193 1.00 89.12 99 GLN A CA 1
ATOM 809 C C . GLN A 1 99 ? -0.610 -1.792 15.294 1.00 89.12 99 GLN A C 1
ATOM 811 O O . GLN A 1 99 ? 0.454 -2.398 15.321 1.00 89.12 99 GLN A O 1
ATOM 816 N N . LEU A 1 100 ? -0.774 -0.683 14.568 1.00 88.81 100 LEU A N 1
ATOM 817 C CA . LEU A 1 100 ? 0.268 -0.100 13.717 1.00 88.81 100 LEU A CA 1
ATOM 818 C C . LEU A 1 100 ? 1.555 0.214 14.505 1.00 88.81 100 LEU A C 1
ATOM 820 O O . LEU A 1 100 ? 2.651 -0.028 14.018 1.00 88.81 100 LEU A O 1
ATOM 824 N N . ASN A 1 101 ? 1.435 0.678 15.751 1.00 87.81 101 ASN A N 1
ATOM 825 C CA . ASN A 1 101 ? 2.580 0.958 16.626 1.00 87.81 101 ASN A CA 1
ATOM 826 C C . ASN A 1 101 ? 3.388 -0.275 17.037 1.00 87.81 101 ASN A C 1
ATOM 828 O O . ASN A 1 101 ? 4.502 -0.114 17.531 1.00 87.81 101 ASN A O 1
ATOM 832 N N . THR A 1 102 ? 2.835 -1.480 16.888 1.00 89.44 102 THR A N 1
ATOM 833 C CA . THR A 1 102 ? 3.585 -2.720 17.142 1.00 89.44 102 THR A CA 1
ATOM 834 C C . THR A 1 102 ? 4.561 -3.059 16.018 1.00 89.44 102 THR A C 1
ATOM 836 O O . THR A 1 102 ? 5.476 -3.852 16.233 1.00 89.44 102 THR A O 1
ATOM 839 N N . TRP A 1 103 ? 4.397 -2.436 14.849 1.00 85.38 103 TRP A N 1
ATOM 840 C CA . TRP A 1 103 ? 5.278 -2.607 13.701 1.00 85.38 103 TRP A CA 1
ATOM 841 C C . TRP A 1 103 ? 6.470 -1.655 13.786 1.00 85.38 103 TRP A C 1
ATOM 843 O O . TRP A 1 103 ? 6.427 -0.613 14.448 1.00 85.38 103 TRP A O 1
ATOM 853 N N . ASN A 1 104 ? 7.564 -2.030 13.127 1.00 85.00 104 ASN A N 1
ATOM 854 C CA . ASN A 1 104 ? 8.764 -1.202 13.083 1.00 85.00 104 ASN A CA 1
ATOM 855 C C . ASN A 1 104 ? 8.566 0.015 12.159 1.00 85.00 104 ASN A C 1
ATOM 857 O O . ASN A 1 104 ? 7.618 0.099 11.380 1.00 85.00 104 ASN A O 1
ATOM 861 N N . MET A 1 105 ? 9.446 1.009 12.297 1.00 79.56 105 MET A N 1
ATOM 862 C CA . MET A 1 105 ? 9.277 2.294 11.612 1.00 79.56 105 MET A CA 1
ATOM 863 C C . MET A 1 105 ? 9.402 2.181 10.086 1.00 79.56 105 MET A C 1
ATOM 865 O O . MET A 1 105 ? 8.694 2.902 9.392 1.00 79.56 105 MET A O 1
ATOM 869 N N . GLU A 1 106 ? 10.252 1.284 9.574 1.00 79.12 106 GLU A N 1
ATOM 870 C CA . GLU A 1 106 ? 10.424 1.047 8.130 1.00 79.12 106 GLU A CA 1
ATOM 871 C C . GLU A 1 106 ? 9.185 0.401 7.502 1.00 79.12 106 GLU A C 1
ATOM 873 O O . GLU A 1 106 ? 8.739 0.846 6.444 1.00 79.12 106 GLU A O 1
ATOM 878 N N . ASP A 1 107 ? 8.582 -0.595 8.157 1.00 81.50 107 ASP A N 1
ATOM 879 C CA . ASP A 1 107 ? 7.319 -1.186 7.697 1.00 81.50 107 ASP A CA 1
ATOM 880 C C . ASP A 1 107 ? 6.200 -0.138 7.703 1.00 81.50 107 ASP A C 1
ATOM 882 O O . ASP A 1 107 ? 5.442 -0.007 6.743 1.00 81.50 107 ASP A O 1
ATOM 886 N N . VAL A 1 108 ? 6.112 0.673 8.763 1.00 83.81 108 VAL A N 1
ATOM 887 C CA .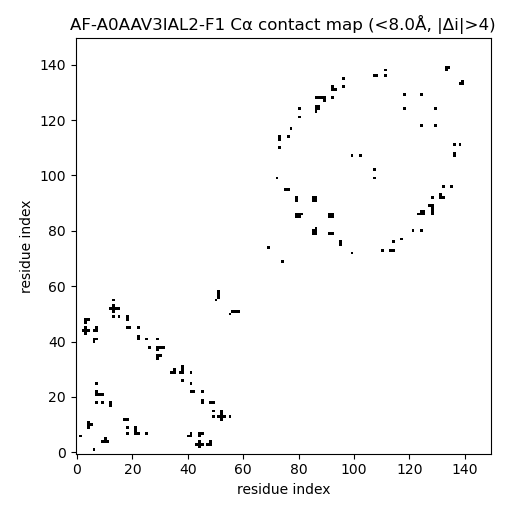 VAL A 1 108 ? 5.096 1.731 8.849 1.00 83.81 108 VAL A CA 1
ATOM 888 C C . VAL A 1 108 ? 5.295 2.794 7.768 1.00 83.81 108 VAL A C 1
ATOM 890 O O . VAL A 1 108 ? 4.299 3.255 7.211 1.00 83.81 108 VAL A O 1
ATOM 893 N N . ASP A 1 109 ? 6.535 3.177 7.448 1.00 82.94 109 ASP A N 1
ATOM 894 C CA . ASP A 1 109 ? 6.816 4.175 6.407 1.00 82.94 109 ASP A CA 1
ATOM 895 C C . ASP A 1 109 ? 6.390 3.688 5.015 1.00 82.94 109 ASP A C 1
ATO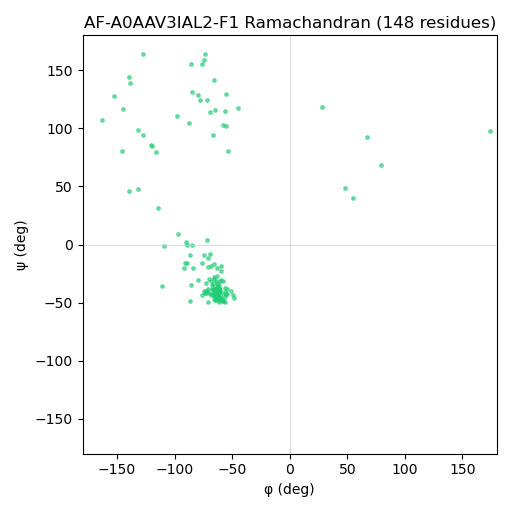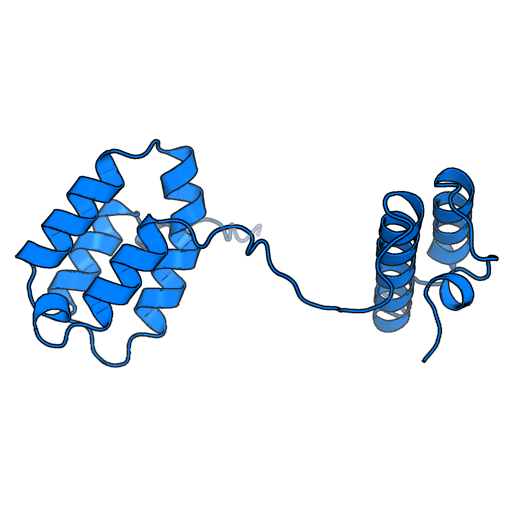M 897 O O . ASP A 1 109 ? 5.675 4.406 4.311 1.00 82.94 109 ASP A O 1
ATOM 901 N N . GLN A 1 110 ? 6.687 2.427 4.681 1.00 82.19 110 GLN A N 1
ATOM 902 C CA . GLN A 1 110 ? 6.233 1.784 3.439 1.00 82.19 110 GLN A CA 1
ATOM 903 C C . GLN A 1 110 ? 4.699 1.748 3.320 1.00 82.19 110 GLN A C 1
ATOM 905 O O . GLN A 1 110 ? 4.145 1.834 2.223 1.00 82.19 110 GLN A O 1
ATOM 910 N N . LEU A 1 111 ? 3.992 1.676 4.452 1.00 84.69 111 LEU A N 1
ATOM 911 C CA . LEU A 1 111 ? 2.529 1.629 4.504 1.00 84.69 111 LEU A CA 1
ATOM 912 C C . LEU A 1 111 ? 1.858 3.008 4.498 1.00 84.69 111 LEU A C 1
ATOM 914 O O . LEU A 1 111 ? 0.637 3.076 4.329 1.00 84.69 111 LEU A O 1
ATOM 918 N N . ARG A 1 112 ? 2.604 4.114 4.633 1.00 85.00 112 ARG A N 1
ATOM 919 C CA . ARG A 1 112 ? 2.027 5.474 4.692 1.00 85.00 112 ARG A CA 1
ATOM 920 C C . ARG A 1 112 ? 1.195 5.803 3.463 1.00 85.00 112 ARG A C 1
ATOM 922 O O . ARG A 1 112 ? 0.071 6.288 3.606 1.00 85.00 112 ARG A O 1
ATOM 929 N N . TRP A 1 113 ? 1.748 5.546 2.279 1.00 82.94 113 TRP A N 1
ATOM 930 C CA . TRP A 1 113 ? 1.083 5.829 1.010 1.00 82.94 113 TRP A CA 1
ATOM 931 C C . TRP A 1 113 ? -0.099 4.884 0.740 1.00 82.94 113 TRP A C 1
ATOM 933 O O . TRP A 1 113 ? -1.197 5.392 0.507 1.00 82.94 113 TRP A O 1
ATOM 943 N N . PRO A 1 114 ? 0.041 3.546 0.856 1.00 86.00 114 PRO A N 1
ATOM 944 C CA . PRO A 1 114 ? -1.089 2.625 0.727 1.00 86.00 114 PRO A CA 1
ATOM 945 C C . PRO A 1 114 ? -2.259 2.935 1.672 1.00 86.00 114 PRO A C 1
ATOM 947 O O . PRO A 1 114 ? -3.414 2.920 1.249 1.00 86.00 114 PRO A O 1
ATOM 950 N N . LEU A 1 115 ? -1.981 3.267 2.939 1.00 88.25 115 LEU A N 1
ATOM 951 C CA . LEU A 1 115 ? -3.017 3.650 3.905 1.00 88.25 115 LEU A CA 1
ATOM 952 C C . LEU A 1 115 ? -3.708 4.962 3.517 1.00 88.25 115 LEU A C 1
ATOM 954 O O . LEU A 1 115 ? -4.922 5.084 3.671 1.00 88.25 115 LEU A O 1
ATOM 958 N N . CYS A 1 116 ? -2.952 5.928 2.990 1.00 85.38 116 CYS A N 1
ATOM 959 C CA . CYS A 1 116 ? -3.502 7.187 2.493 1.00 85.38 116 CYS A CA 1
ATOM 960 C C . CYS A 1 116 ? -4.425 6.956 1.287 1.00 85.38 116 CYS A C 1
ATOM 962 O O . CYS A 1 116 ? -5.560 7.429 1.289 1.00 85.38 116 CYS A O 1
ATOM 964 N N . ALA A 1 117 ? -3.982 6.166 0.303 1.00 84.50 117 ALA A N 1
ATOM 965 C CA . ALA A 1 117 ? -4.778 5.822 -0.874 1.00 84.50 117 ALA A CA 1
ATOM 966 C C . ALA A 1 117 ? -6.121 5.181 -0.479 1.00 84.50 117 ALA A C 1
ATOM 968 O O . ALA A 1 117 ? -7.178 5.674 -0.869 1.00 84.50 117 ALA A O 1
ATOM 969 N N . ILE A 1 118 ? -6.088 4.179 0.406 1.00 87.25 118 ILE A N 1
ATOM 970 C CA . ILE A 1 118 ? -7.297 3.509 0.908 1.00 87.25 118 ILE A CA 1
ATOM 971 C C . ILE A 1 118 ? -8.230 4.493 1.638 1.00 87.25 118 ILE A C 1
ATOM 973 O O . ILE A 1 118 ? -9.450 4.424 1.483 1.00 87.25 118 ILE A O 1
ATOM 977 N N . ALA A 1 119 ? -7.682 5.419 2.433 1.00 85.81 119 ALA A N 1
ATOM 978 C CA . ALA A 1 119 ? -8.480 6.419 3.141 1.00 85.81 119 ALA A CA 1
ATOM 979 C C . ALA A 1 119 ? -9.149 7.426 2.187 1.00 85.81 119 ALA A C 1
ATOM 981 O O . ALA A 1 119 ? -10.272 7.850 2.454 1.00 85.81 119 ALA A O 1
ATOM 982 N N . ILE A 1 120 ? -8.487 7.789 1.082 1.00 82.94 120 ILE A N 1
ATOM 983 C CA . ILE A 1 120 ? -9.033 8.676 0.039 1.00 82.94 120 ILE A CA 1
ATOM 984 C C . ILE A 1 120 ? -10.140 7.974 -0.758 1.00 82.94 120 ILE A C 1
ATOM 986 O O . ILE A 1 120 ? -11.146 8.596 -1.100 1.00 82.94 120 ILE A O 1
ATOM 990 N N . GLU A 1 121 ? -9.984 6.680 -1.036 1.00 85.50 121 GLU A N 1
ATOM 991 C CA . GLU A 1 121 ? -10.993 5.871 -1.733 1.00 85.50 121 GLU A CA 1
ATOM 992 C C . GLU A 1 121 ? -12.262 5.638 -0.887 1.00 85.50 121 GLU A C 1
ATOM 994 O O . GLU A 1 121 ? -13.331 5.310 -1.416 1.00 85.50 121 GLU A O 1
ATOM 999 N N . ALA A 1 122 ? -12.186 5.834 0.433 1.00 82.81 122 ALA A N 1
ATOM 1000 C CA . ALA A 1 122 ? -13.325 5.677 1.325 1.00 82.81 122 ALA A CA 1
ATOM 1001 C C . ALA A 1 122 ? -14.374 6.784 1.105 1.00 82.81 122 ALA A C 1
ATOM 1003 O O . ALA A 1 122 ? -14.166 7.951 1.427 1.00 82.81 122 ALA A O 1
ATOM 1004 N N . ARG A 1 123 ? -15.565 6.403 0.616 1.00 74.56 123 ARG A N 1
ATOM 1005 C CA . ARG A 1 123 ? -16.657 7.346 0.284 1.00 74.56 123 ARG A CA 1
ATOM 1006 C C . ARG A 1 123 ? -17.134 8.229 1.443 1.00 74.56 123 ARG A C 1
ATOM 1008 O O . ARG A 1 123 ? -17.607 9.333 1.188 1.00 74.56 123 ARG A O 1
ATOM 1015 N N . TYR A 1 124 ? -17.071 7.748 2.686 1.00 80.75 124 TYR A N 1
ATOM 1016 C CA . TYR A 1 124 ? -17.528 8.489 3.866 1.00 80.75 124 TYR A CA 1
ATOM 1017 C C . TYR A 1 124 ? -16.633 8.191 5.064 1.00 80.75 124 TYR A C 1
ATOM 1019 O O . TYR A 1 124 ? -16.597 7.060 5.547 1.00 80.75 124 TYR A O 1
ATOM 1027 N N . LEU A 1 125 ? -15.947 9.221 5.559 1.00 79.81 125 LEU A N 1
ATOM 1028 C CA . LEU A 1 125 ? -15.000 9.112 6.659 1.00 79.81 125 LEU A CA 1
ATOM 1029 C C . LEU A 1 125 ? -15.147 10.291 7.630 1.00 79.81 125 LEU A C 1
ATOM 1031 O O . LEU A 1 125 ? -15.324 11.436 7.217 1.00 79.81 125 LEU A O 1
ATOM 1035 N N . SER A 1 126 ? -15.065 10.018 8.934 1.00 84.38 126 SER A N 1
ATOM 1036 C CA . SER A 1 126 ? -15.028 11.069 9.954 1.00 84.38 126 SER A CA 1
ATOM 1037 C C . SER A 1 126 ? -13.687 11.796 9.926 1.00 84.38 126 SER A C 1
ATOM 1039 O O . SER A 1 126 ? -12.648 11.167 10.126 1.00 84.38 126 SER A O 1
ATOM 1041 N N . LEU A 1 127 ? -13.709 13.124 9.778 1.00 82.62 127 LEU A N 1
ATOM 1042 C CA . LEU A 1 127 ? -12.500 13.952 9.831 1.00 82.62 127 LEU A CA 1
ATOM 1043 C C . LEU A 1 127 ? -11.734 13.744 11.145 1.00 82.62 127 LEU A C 1
ATOM 1045 O O . LEU A 1 127 ? -10.523 13.593 11.130 1.00 82.62 127 LEU A O 1
ATOM 1049 N N . ASN A 1 128 ? -12.443 13.638 12.273 1.00 86.75 128 ASN A N 1
ATOM 1050 C CA . ASN A 1 128 ? -11.817 13.392 13.575 1.00 86.75 128 ASN A CA 1
ATOM 1051 C C . ASN A 1 128 ? -11.079 12.048 13.619 1.00 86.75 128 ASN A C 1
ATOM 1053 O O . ASN A 1 128 ? -10.039 11.944 14.257 1.00 86.75 128 ASN A O 1
ATOM 1057 N N . CYS A 1 129 ? -11.607 11.022 12.948 1.00 86.06 129 CYS A N 1
ATOM 1058 C CA . CYS A 1 129 ? -10.970 9.708 12.892 1.00 86.06 129 CYS A CA 1
ATOM 1059 C C . CYS A 1 129 ? -9.774 9.718 11.929 1.00 86.06 129 CYS A C 1
ATOM 1061 O O . CYS A 1 129 ? -8.697 9.249 12.289 1.00 86.06 129 CYS A O 1
ATOM 1063 N N . ALA A 1 130 ? -9.933 10.342 10.759 1.00 84.50 130 ALA A N 1
ATOM 1064 C CA . ALA A 1 130 ? -8.860 10.529 9.786 1.00 84.50 130 ALA A CA 1
ATOM 1065 C C . ALA A 1 130 ? -7.671 11.302 10.378 1.00 84.50 130 ALA A C 1
ATOM 1067 O O . ALA A 1 130 ? -6.526 10.895 10.196 1.00 84.50 130 ALA A O 1
ATOM 1068 N N . SER A 1 131 ? -7.936 12.365 11.147 1.00 86.00 131 SER A N 1
ATOM 1069 C CA . SER A 1 131 ? -6.898 13.177 11.792 1.00 86.00 131 SER A CA 1
ATOM 1070 C C . SER A 1 131 ? -6.050 12.383 12.788 1.00 86.00 131 SER A C 1
ATOM 1072 O O . SER A 1 131 ? -4.847 12.616 12.862 1.00 86.00 131 SER A O 1
ATOM 1074 N N . LEU A 1 132 ? -6.631 11.413 13.509 1.00 87.56 132 LEU A N 1
ATOM 1075 C CA . LEU A 1 132 ? -5.872 10.545 14.422 1.00 87.56 132 LEU A CA 1
ATOM 1076 C C . LEU A 1 132 ? -4.818 9.723 13.670 1.00 87.56 132 LEU A C 1
ATOM 1078 O O . LEU A 1 132 ? -3.690 9.567 14.137 1.00 87.56 132 LEU A O 1
ATOM 1082 N N . LEU A 1 133 ? -5.182 9.198 12.497 1.00 86.88 133 LEU A N 1
ATOM 1083 C CA . LEU A 1 133 ? -4.260 8.431 11.665 1.00 86.88 133 LEU A CA 1
ATOM 1084 C C . LEU A 1 133 ? -3.239 9.344 10.972 1.00 86.88 133 LEU A C 1
ATOM 1086 O O . LEU A 1 133 ? -2.052 9.019 10.937 1.00 86.88 133 LEU A O 1
ATOM 1090 N N . ALA A 1 134 ? -3.684 10.506 10.490 1.00 86.19 134 ALA A N 1
ATOM 1091 C CA . ALA A 1 134 ? -2.843 11.502 9.832 1.00 86.19 134 ALA A CA 1
ATOM 1092 C C . ALA A 1 134 ? -1.751 12.062 10.754 1.0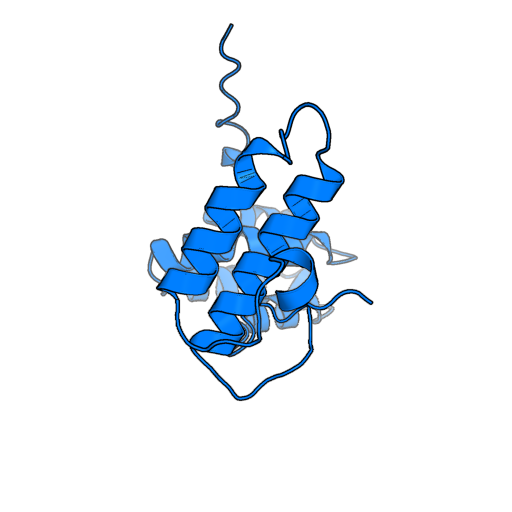0 86.19 134 ALA A C 1
ATOM 1094 O O . ALA A 1 134 ? -0.617 12.257 10.313 1.00 86.19 134 ALA A O 1
ATOM 1095 N N . GLU A 1 135 ? -2.071 12.298 12.031 1.00 85.56 135 GLU A N 1
ATOM 1096 C CA . GLU A 1 135 ? -1.099 12.708 13.049 1.00 85.56 135 GLU A CA 1
ATOM 1097 C C . GLU A 1 135 ? -0.046 11.617 13.259 1.00 85.56 135 GLU A C 1
ATOM 1099 O O . GLU A 1 135 ? 1.154 11.895 13.260 1.00 85.56 135 GLU A O 1
ATOM 1104 N N . ARG A 1 136 ? -0.475 10.352 13.347 1.00 85.12 136 ARG A N 1
ATOM 1105 C CA . ARG A 1 136 ? 0.449 9.249 13.606 1.00 85.12 136 ARG A CA 1
ATOM 1106 C C . ARG A 1 136 ? 1.383 8.936 12.439 1.00 85.12 136 ARG A C 1
ATOM 1108 O O . ARG A 1 136 ? 2.560 8.645 12.672 1.00 85.12 136 ARG A O 1
ATOM 1115 N N . LEU A 1 137 ? 0.851 8.948 11.219 1.00 83.00 137 LEU A N 1
ATOM 1116 C CA . LEU A 1 137 ? 1.591 8.680 9.980 1.00 83.00 137 LEU A CA 1
ATOM 1117 C C . LEU A 1 137 ? 2.300 9.925 9.433 1.00 83.00 137 LEU A C 1
ATOM 1119 O O . LEU A 1 137 ? 2.961 9.853 8.394 1.00 83.00 137 LEU A O 1
ATOM 1123 N N . ASN A 1 138 ? 2.150 11.062 10.117 1.00 79.88 138 ASN A N 1
ATOM 1124 C CA . ASN A 1 138 ? 2.682 12.353 9.711 1.00 79.88 138 ASN A CA 1
ATOM 1125 C C . ASN A 1 138 ? 2.365 12.667 8.235 1.00 79.88 138 ASN A C 1
ATOM 1127 O O . ASN A 1 138 ? 3.244 13.002 7.436 1.00 79.88 138 ASN A O 1
ATOM 1131 N N . TRP A 1 139 ? 1.096 12.498 7.849 1.00 76.50 139 TRP A N 1
ATOM 1132 C CA . TRP A 1 139 ? 0.627 12.776 6.482 1.00 76.50 139 TRP A CA 1
ATOM 1133 C C . TRP A 1 139 ? 0.779 14.257 6.099 1.00 76.50 139 TRP A C 1
ATOM 1135 O O . TRP A 1 139 ? 0.868 14.587 4.923 1.00 76.50 139 TRP A O 1
ATOM 1145 N N . HIS A 1 140 ? 0.897 15.140 7.090 1.00 63.75 140 HIS A N 1
ATOM 1146 C CA . HIS A 1 140 ? 1.101 16.577 6.914 1.00 63.75 140 HIS A CA 1
ATOM 1147 C C . HIS A 1 140 ? 2.504 16.949 6.402 1.00 63.75 140 HIS A C 1
ATOM 1149 O O . HIS A 1 140 ? 2.680 18.038 5.866 1.00 63.75 140 HIS A O 1
ATOM 1155 N N . SER A 1 141 ? 3.500 16.065 6.537 1.00 56.53 141 SER A N 1
ATOM 1156 C CA . SER A 1 141 ? 4.890 16.352 6.150 1.00 56.53 141 SER A CA 1
ATOM 1157 C C . SER A 1 141 ? 5.221 16.004 4.693 1.00 56.53 141 SER A C 1
ATOM 1159 O O . SER A 1 141 ? 6.354 16.215 4.271 1.00 56.53 141 SER A O 1
ATOM 1161 N N . PHE A 1 142 ? 4.272 15.479 3.906 1.00 49.50 142 PHE A N 1
ATOM 1162 C CA . PHE A 1 142 ? 4.522 15.141 2.495 1.00 49.50 142 PHE A CA 1
ATOM 1163 C C . PHE A 1 142 ? 4.719 16.384 1.598 1.00 49.50 142 PHE A C 1
ATOM 1165 O O . PHE A 1 142 ? 5.112 16.253 0.447 1.00 49.50 142 PHE A O 1
ATOM 1172 N N . ASN A 1 143 ? 4.489 17.595 2.120 1.00 47.19 143 ASN A N 1
ATOM 1173 C CA . ASN A 1 143 ? 4.584 18.848 1.365 1.00 47.19 143 ASN A CA 1
ATOM 1174 C C . ASN A 1 143 ? 5.930 19.598 1.523 1.00 47.19 143 ASN A C 1
ATOM 1176 O O . ASN A 1 143 ? 6.025 20.734 1.074 1.00 47.19 143 ASN A O 1
ATOM 1180 N N . ASP A 1 144 ? 6.959 19.015 2.151 1.00 43.78 144 ASP A N 1
ATOM 1181 C CA . ASP A 1 144 ? 8.259 19.692 2.380 1.00 43.78 144 ASP A CA 1
ATOM 1182 C C . ASP A 1 144 ? 9.431 19.044 1.612 1.00 43.78 144 ASP A C 1
ATOM 1184 O O . ASP A 1 144 ? 10.573 19.002 2.056 1.00 43.78 144 ASP A O 1
ATOM 1188 N N . SER A 1 145 ? 9.162 18.473 0.438 1.00 45.06 145 SER A N 1
ATOM 1189 C CA . SER A 1 145 ? 10.220 18.075 -0.505 1.00 45.06 145 SER A CA 1
ATOM 1190 C C . SER A 1 145 ? 9.833 18.379 -1.945 1.00 45.06 145 SER A C 1
ATOM 1192 O O . SER A 1 145 ? 10.028 17.574 -2.844 1.00 45.06 145 SER A O 1
ATOM 1194 N N . GLU A 1 146 ? 9.323 19.583 -2.173 1.00 44.31 146 GLU A N 1
ATOM 1195 C CA . GLU A 1 146 ? 9.671 20.310 -3.391 1.00 44.31 146 GLU A CA 1
ATOM 1196 C C . GLU A 1 146 ? 10.407 21.568 -2.946 1.00 44.31 146 GLU A C 1
ATOM 1198 O O . GLU A 1 146 ? 9.848 22.656 -2.815 1.00 44.31 146 GLU A O 1
ATOM 1203 N N . GLY A 1 147 ? 11.692 21.367 -2.636 1.00 45.53 147 GLY A N 1
ATOM 1204 C CA . GLY A 1 147 ? 12.673 22.430 -2.742 1.00 45.53 147 GLY A CA 1
ATOM 1205 C C . GLY A 1 147 ? 12.606 22.949 -4.169 1.00 45.53 147 GLY A C 1
ATOM 1206 O O . GLY A 1 147 ? 13.068 22.302 -5.103 1.00 45.53 147 GLY A O 1
ATOM 1207 N N . ILE A 1 148 ? 11.944 24.087 -4.326 1.00 47.38 148 ILE A N 1
ATOM 1208 C CA . ILE A 1 148 ? 12.098 24.946 -5.486 1.00 47.38 148 ILE A CA 1
ATOM 1209 C C . ILE A 1 148 ? 13.535 25.461 -5.383 1.00 47.38 148 ILE A C 1
ATOM 1211 O O . ILE A 1 148 ? 13.812 26.392 -4.628 1.00 47.38 148 ILE A O 1
ATOM 1215 N N . ASP A 1 149 ? 14.458 24.776 -6.057 1.00 44.94 149 ASP A N 1
ATOM 1216 C CA . ASP A 1 149 ? 15.738 25.351 -6.455 1.00 44.94 149 ASP A CA 1
ATOM 1217 C C . ASP A 1 149 ? 15.425 26.583 -7.327 1.00 44.94 149 ASP A C 1
ATOM 1219 O O . ASP A 1 149 ? 15.009 26.450 -8.481 1.00 44.94 149 ASP A O 1
ATOM 1223 N N . GLU A 1 150 ? 15.567 27.775 -6.740 1.00 44.69 150 GLU A N 1
ATOM 1224 C CA . GLU A 1 150 ? 15.657 29.063 -7.446 1.00 44.69 150 GLU A CA 1
ATOM 1225 C C . GLU A 1 150 ? 17.122 29.512 -7.535 1.00 44.69 150 GLU A C 1
ATOM 1227 O O . GLU A 1 150 ? 17.843 29.406 -6.512 1.00 44.69 150 GLU A O 1
#

Organism: NCBI:txid1051347

Secondary structure (DSSP, 8-state):
---HHHHHTS---S-HHHHHHHHHHHGGG--TTT-HHHHHHHHHHHHHHHHHHH-SS--------S-SS--HHHHHHHHHHHSTTGGG-HHHHHHHHHHHTTS-HHHHHHHHHHHHHHHHH-SS--HHHHHHHHHHTTGGGGGS------

Mean predicted aligned error: 15.65 Å

Solvent-accessible surface area (backbone atoms only — not comparable to full-atom values): 9114 Å² total; per-residue (Å²): 134,82,50,36,36,66,68,46,72,49,74,91,58,62,51,63,68,61,53,52,51,34,46,58,70,45,46,86,78,31,44,70,91,79,33,55,66,56,34,50,52,50,49,52,17,48,57,49,44,49,47,43,33,77,41,85,80,72,86,84,78,89,84,75,71,96,68,91,63,80,52,66,68,59,55,54,51,50,54,41,58,68,34,84,65,43,33,67,32,54,71,53,48,51,50,52,51,54,56,56,66,74,52,56,71,68,62,50,56,71,41,43,58,61,53,48,54,55,58,68,69,46,93,73,70,36,65,75,40,51,48,57,52,35,64,74,63,46,60,81,62,77,76,78,75,76,79,77,86,126

Foldseek 3Di:
DQALCNLLVHDLDLDLVSLVVSLVVCVVVDDCVPHVPSNVSSVVSSVVSPVCSVPVPDDDDDDDDPVPDDDVLLVLLLVQLVPPPNLAPLVNLVVSLVVLVVDDPVVLLVCLVVSVVSVVPRPDHDPVSVVVVCVSSVVVPPPPPPPPPD

pLDDT: mean 77.64, std 14.86, range [38.19, 91.81]

Nearest PDB structures (foldseek):
  2ej7-assembly1_A  TM=6.631E-01  e=5.134E-01  Homo sapiens
  5oqr-assembly1_A  TM=2.879E-01  e=1.248E+00  Schizosaccharomyces pombe 972h-

Sequence (150 aa):
MKTCWQILEIESTTQIDIIRQAYLARLPLCHPETDPQGFKALRQAYEEALRLAVNPVEEADDEEKDDATEHEILRVFRALLDSESDRFQPSAWQKFIQQLNTWNMEDVDQLRWPLCAIAIEARYLSLNCASLLAERLNWHSFNDSEGIDE